Protein AF-A0A7Y5Q819-F1 (afdb_monomer_lite)

pLDDT: mean 90.44, std 13.7, range [38.28, 97.88]

Secondary structure (DSSP, 8-state):
-------PPPPPHHHHHHHHHHHHSS--HHHHHHHHHHHT--HHHHHHHHHH-TTS--SPPPSEEEEEE-SHHHHHTTHHHHHHHHHHHHHH-TTEEEEEES----

Foldseek 3Di:
DDDCPPPDDDDDLVVLLVVCCVVQVANDVVSNVVVCVVVVPDVVVNVVVQVVDPPHHHDHAALEEAEQAPDDVSVVVPSVVVQVVLVVVCVVPVSYDYHHDHDPPD

Structure (mmCIF, N/CA/C/O backbone):
data_AF-A0A7Y5Q819-F1
#
_entry.id   AF-A0A7Y5Q819-F1
#
loop_
_atom_site.group_PDB
_atom_site.id
_atom_site.type_symbol
_atom_site.label_atom_id
_atom_site.label_alt_id
_atom_site.label_comp_id
_atom_site.label_asym_id
_atom_site.label_entity_id
_atom_site.label_seq_id
_atom_site.pdbx_PDB_ins_code
_atom_site.Cartn_x
_atom_site.Cartn_y
_atom_site.Cartn_z
_atom_site.occupancy
_atom_site.B_iso_or_equiv
_atom_site.auth_seq_id
_atom_site.auth_comp_id
_atom_site.auth_asym_id
_atom_site.auth_atom_id
_atom_site.pdbx_PDB_model_num
ATOM 1 N N . MET A 1 1 ? 23.443 26.952 -31.603 1.00 38.28 1 MET A N 1
ATOM 2 C CA . MET A 1 1 ? 24.541 26.039 -31.217 1.00 38.28 1 MET A CA 1
ATOM 3 C C . MET A 1 1 ? 24.748 26.271 -29.731 1.00 38.28 1 MET A C 1
ATOM 5 O O . MET A 1 1 ? 25.148 27.367 -29.391 1.00 38.28 1 MET A O 1
ATOM 9 N N . SER A 1 2 ? 24.353 25.427 -28.794 1.00 39.81 2 SER A N 1
ATOM 10 C CA . SER A 1 2 ? 23.904 24.042 -28.835 1.00 39.81 2 SER A CA 1
ATOM 11 C C . SER A 1 2 ? 22.835 23.880 -27.754 1.00 39.81 2 SER A C 1
ATOM 13 O O . SER A 1 2 ? 22.867 24.567 -26.742 1.00 39.81 2 SER A O 1
ATOM 15 N N . ASN A 1 3 ? 21.856 23.030 -28.038 1.00 44.38 3 ASN A N 1
ATOM 16 C CA . ASN A 1 3 ? 20.703 22.744 -27.201 1.00 44.38 3 ASN A CA 1
ATOM 17 C C . ASN A 1 3 ? 21.171 22.068 -25.896 1.00 44.38 3 ASN A C 1
ATOM 19 O O . ASN A 1 3 ? 21.515 20.886 -25.922 1.00 44.38 3 ASN A O 1
ATOM 23 N N . GLU A 1 4 ? 21.205 22.803 -24.782 1.00 46.12 4 GLU A N 1
ATOM 24 C CA . GLU A 1 4 ? 21.326 22.255 -23.423 1.00 46.12 4 GLU A CA 1
ATOM 25 C C . GLU A 1 4 ? 20.025 21.526 -23.071 1.00 46.12 4 GLU A C 1
ATOM 27 O O . GLU A 1 4 ? 19.201 21.987 -22.288 1.00 46.12 4 GLU A O 1
ATOM 32 N N . THR A 1 5 ? 19.805 20.372 -23.701 1.00 53.41 5 THR A N 1
ATOM 33 C CA . THR A 1 5 ? 18.872 19.389 -23.155 1.00 53.41 5 THR A CA 1
ATOM 34 C C . THR A 1 5 ? 19.482 18.909 -21.847 1.00 53.41 5 THR A C 1
ATOM 36 O O . THR A 1 5 ? 20.394 18.086 -21.847 1.00 53.41 5 THR A O 1
ATOM 39 N N . GLU A 1 6 ? 19.025 19.524 -20.761 1.00 46.19 6 GLU A N 1
ATOM 40 C CA . GLU A 1 6 ? 19.247 19.166 -19.366 1.00 46.19 6 GLU A CA 1
ATOM 41 C C . GLU A 1 6 ? 19.385 17.641 -19.220 1.00 46.19 6 GLU A C 1
ATOM 43 O O . GLU A 1 6 ? 18.425 16.884 -19.381 1.00 46.19 6 GLU A O 1
ATOM 48 N N . TYR A 1 7 ? 20.615 17.169 -18.995 1.00 54.72 7 TYR A N 1
ATOM 49 C CA . TYR A 1 7 ? 20.890 15.763 -18.720 1.00 54.72 7 TYR A CA 1
ATOM 50 C C . TYR A 1 7 ? 20.439 15.477 -17.288 1.00 54.72 7 TYR A C 1
ATOM 52 O O . TYR A 1 7 ? 21.228 15.527 -16.345 1.00 54.72 7 TYR A O 1
ATOM 60 N N . LEU A 1 8 ? 19.144 15.219 -17.115 1.00 55.84 8 LEU A N 1
ATOM 61 C CA . LEU A 1 8 ? 18.638 14.660 -15.874 1.00 55.84 8 LEU A CA 1
ATOM 62 C C . LEU A 1 8 ? 18.985 13.160 -15.874 1.00 55.84 8 LEU A C 1
ATOM 64 O O . LEU A 1 8 ? 18.607 12.457 -16.820 1.00 55.84 8 LEU A O 1
ATOM 68 N N . PRO A 1 9 ? 19.719 12.639 -14.872 1.00 58.69 9 PRO A N 1
ATOM 69 C CA . PRO A 1 9 ? 19.930 11.201 -14.762 1.00 58.69 9 PRO A CA 1
ATOM 70 C C . PRO A 1 9 ? 18.567 10.492 -14.728 1.00 58.69 9 PRO A C 1
ATOM 72 O O . PRO A 1 9 ? 17.600 11.058 -14.208 1.00 58.69 9 PRO A O 1
ATOM 75 N N . PRO A 1 10 ? 18.455 9.272 -15.286 1.00 61.47 10 PRO A N 1
ATOM 76 C CA . PRO A 1 10 ? 17.195 8.547 -15.255 1.00 61.47 10 PRO A CA 1
ATOM 77 C C . PRO A 1 10 ? 16.726 8.438 -13.798 1.00 61.47 10 PRO A C 1
ATOM 79 O O . PRO A 1 10 ? 17.554 8.125 -12.935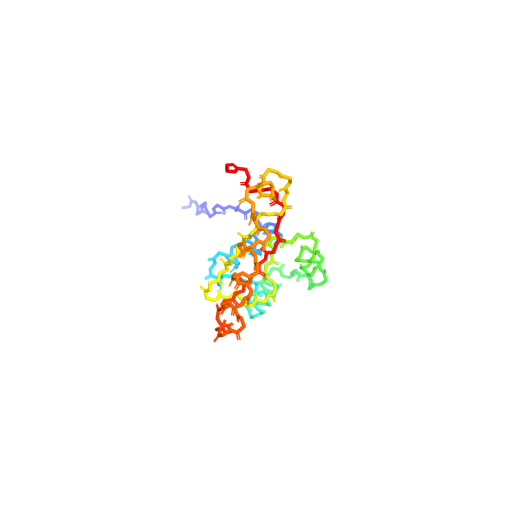 1.00 61.47 10 PRO A O 1
ATOM 82 N N . PRO A 1 11 ? 15.434 8.698 -13.514 1.00 69.25 11 PRO A N 1
ATOM 83 C CA . PRO A 1 11 ? 14.919 8.603 -12.160 1.00 69.25 11 PRO A CA 1
ATOM 84 C C . PRO A 1 11 ? 15.262 7.229 -11.600 1.00 69.25 11 PRO A C 1
ATOM 86 O O . PRO A 1 11 ? 15.185 6.212 -12.305 1.00 69.25 11 PRO A O 1
ATOM 89 N N . SER A 1 12 ? 15.643 7.195 -10.327 1.00 88.94 12 SER A N 1
ATOM 90 C CA . SER A 1 12 ? 15.782 5.934 -9.613 1.00 88.94 12 SER A CA 1
ATOM 91 C C . SER A 1 12 ? 14.491 5.119 -9.755 1.00 88.94 12 SER A C 1
ATOM 93 O O . SER A 1 12 ? 13.404 5.663 -9.961 1.00 88.94 12 SER A O 1
ATOM 95 N N . VAL A 1 13 ? 14.580 3.793 -9.616 1.00 93.31 13 VAL A N 1
ATOM 96 C CA . VAL A 1 13 ? 13.389 2.922 -9.670 1.00 93.31 13 VAL A CA 1
ATOM 97 C C . VAL A 1 13 ? 12.316 3.405 -8.686 1.00 93.31 13 VAL A C 1
ATOM 99 O O . VAL A 1 13 ? 11.135 3.370 -9.003 1.00 93.31 13 VAL A O 1
ATOM 102 N N . VAL A 1 14 ? 12.725 3.915 -7.521 1.00 94.94 14 VAL A N 1
ATOM 103 C CA . VAL A 1 14 ? 11.817 4.482 -6.517 1.00 94.94 14 VAL A CA 1
ATOM 104 C C . VAL A 1 14 ? 11.081 5.709 -7.060 1.00 94.94 14 VAL A C 1
ATOM 106 O O . VAL A 1 14 ? 9.859 5.770 -6.965 1.00 94.94 14 VAL A O 1
ATOM 109 N N . GLU A 1 15 ? 11.791 6.669 -7.651 1.00 94.81 15 GLU A N 1
ATOM 110 C CA . GLU A 1 15 ? 11.183 7.891 -8.199 1.00 94.81 15 GLU A CA 1
ATOM 111 C C . GLU A 1 15 ? 10.261 7.596 -9.380 1.00 94.81 15 GLU A C 1
ATOM 113 O O . GLU A 1 15 ? 9.185 8.181 -9.481 1.00 94.81 15 GLU A O 1
ATOM 118 N N . ALA A 1 16 ? 10.643 6.651 -10.239 1.00 94.88 16 ALA A N 1
ATOM 119 C CA . ALA A 1 16 ? 9.810 6.224 -11.352 1.00 94.88 16 A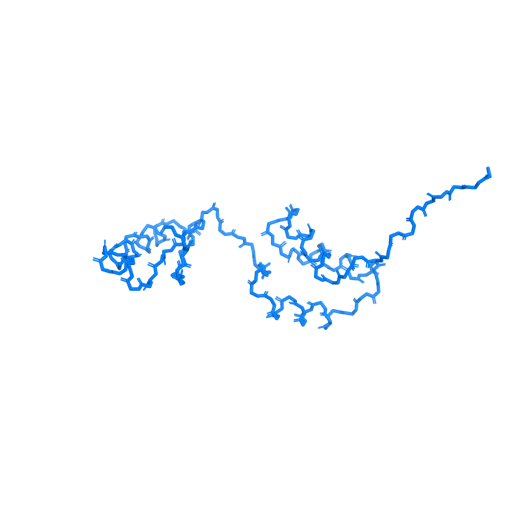LA A CA 1
ATOM 120 C C . ALA A 1 16 ? 8.514 5.550 -10.885 1.00 94.88 16 ALA A C 1
ATOM 122 O O . ALA A 1 16 ? 7.436 5.875 -11.378 1.00 94.88 16 ALA A O 1
ATOM 123 N N . LEU A 1 17 ? 8.602 4.635 -9.915 1.00 96.44 17 LEU A N 1
ATOM 124 C CA . LEU A 1 17 ? 7.422 3.994 -9.336 1.00 96.44 17 LEU A CA 1
ATOM 125 C C . LEU A 1 17 ? 6.543 4.996 -8.584 1.00 96.44 17 LEU A C 1
ATOM 127 O O . LEU A 1 17 ? 5.321 4.879 -8.630 1.00 96.44 17 LEU A O 1
ATOM 131 N N . ARG A 1 18 ? 7.142 6.004 -7.939 1.00 96.56 18 ARG A N 1
ATOM 132 C CA . ARG A 1 18 ? 6.394 7.097 -7.310 1.00 96.56 18 ARG A CA 1
ATOM 133 C C . ARG A 1 18 ? 5.600 7.886 -8.348 1.00 96.56 18 ARG A C 1
ATOM 135 O O . ARG A 1 18 ? 4.406 8.056 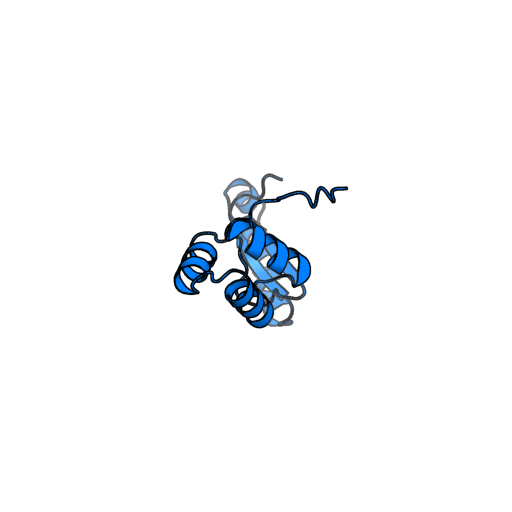-8.151 1.00 96.56 18 ARG A O 1
ATOM 142 N N . ALA A 1 19 ? 6.225 8.278 -9.459 1.00 96.44 19 ALA A N 1
ATOM 143 C CA . ALA A 1 19 ? 5.547 9.002 -10.534 1.00 96.44 19 ALA A CA 1
ATOM 144 C C . ALA A 1 19 ? 4.383 8.192 -11.137 1.00 96.44 19 ALA A C 1
ATOM 146 O O . ALA A 1 19 ? 3.286 8.717 -11.296 1.00 96.44 19 ALA A O 1
ATOM 147 N N . ILE A 1 20 ? 4.587 6.893 -11.392 1.00 96.75 20 ILE A N 1
ATOM 148 C CA . ILE A 1 20 ? 3.518 6.000 -11.873 1.00 96.75 20 ILE A CA 1
ATOM 149 C C . ILE A 1 20 ? 2.369 5.933 -10.858 1.00 96.75 20 ILE A C 1
ATOM 151 O O . ILE A 1 20 ? 1.203 6.033 -11.225 1.00 96.75 20 ILE A O 1
ATOM 155 N N . GLN A 1 21 ? 2.672 5.781 -9.569 1.00 97.25 21 GLN A N 1
ATOM 156 C CA . GLN A 1 21 ? 1.634 5.729 -8.544 1.00 97.25 21 GLN A CA 1
ATOM 157 C C . GLN A 1 21 ? 0.892 7.061 -8.376 1.00 97.25 21 GLN A C 1
ATOM 159 O O . GLN A 1 21 ? -0.303 7.045 -8.102 1.00 97.25 21 GLN A O 1
ATOM 164 N N . GLU A 1 22 ? 1.570 8.198 -8.518 1.00 96.44 22 GLU A N 1
ATOM 165 C CA . GLU A 1 22 ? 0.945 9.526 -8.481 1.00 96.44 22 GLU A CA 1
ATOM 166 C C . GLU A 1 22 ? -0.026 9.723 -9.655 1.00 96.44 22 GLU A C 1
ATOM 168 O O . GLU A 1 22 ? -1.107 10.272 -9.462 1.00 96.44 22 GLU A O 1
ATOM 173 N N . GLU A 1 23 ? 0.324 9.226 -10.844 1.00 96.56 23 GLU A N 1
ATOM 174 C CA . GLU A 1 23 ? -0.511 9.320 -12.046 1.00 96.56 23 GLU A CA 1
ATOM 175 C C . GLU A 1 23 ? -1.709 8.356 -12.015 1.00 96.56 23 GLU A C 1
ATOM 177 O O . GLU A 1 23 ? -2.835 8.745 -12.322 1.00 96.56 23 GLU A O 1
ATOM 182 N N . HIS A 1 24 ? -1.487 7.101 -11.617 1.00 95.50 24 HIS A N 1
ATOM 183 C CA . HIS A 1 24 ? -2.491 6.036 -11.727 1.00 95.50 24 HIS A CA 1
ATOM 184 C C . HIS A 1 24 ? -3.188 5.693 -10.401 1.00 95.50 24 HIS A C 1
ATOM 186 O O . HIS A 1 24 ? -4.152 4.928 -10.383 1.00 95.50 24 HIS A O 1
ATOM 192 N N . GLY A 1 25 ? -2.699 6.201 -9.268 1.00 94.06 25 GLY A N 1
ATOM 193 C CA . GLY A 1 25 ? -3.149 5.842 -7.916 1.00 94.06 25 GLY A CA 1
ATOM 194 C C . GLY A 1 25 ? -2.583 4.516 -7.383 1.00 94.06 25 GLY A C 1
ATOM 195 O O . GLY A 1 25 ? -2.778 4.187 -6.212 1.00 94.06 25 GLY A O 1
ATOM 196 N N . TRP A 1 26 ? -1.879 3.751 -8.220 1.00 96.88 26 TRP A N 1
ATOM 197 C CA . TRP A 1 26 ? -1.207 2.491 -7.896 1.00 96.88 26 TRP A CA 1
ATOM 198 C C . TRP A 1 26 ? -0.168 2.157 -8.973 1.00 96.88 26 TRP A C 1
ATOM 200 O O . TRP A 1 26 ? -0.065 2.835 -9.993 1.00 96.88 26 TRP A O 1
ATOM 210 N N . LEU A 1 27 ? 0.609 1.099 -8.762 1.00 97.31 27 LEU A N 1
ATOM 211 C CA . LEU A 1 27 ? 1.564 0.588 -9.738 1.00 97.31 27 LEU A CA 1
ATOM 212 C C . LEU A 1 27 ? 0.852 -0.190 -10.848 1.00 97.31 27 LEU A C 1
ATOM 214 O O . LEU A 1 27 ? 0.874 -1.422 -10.863 1.00 97.31 27 LEU A O 1
ATOM 218 N N . GLU A 1 28 ? 0.236 0.536 -11.783 1.00 97.38 28 GLU A N 1
ATOM 219 C CA . GLU A 1 28 ? -0.433 -0.068 -12.934 1.00 97.38 28 GLU A CA 1
ATOM 220 C C . GLU A 1 28 ? 0.560 -0.932 -13.750 1.00 97.38 28 GLU A C 1
ATOM 222 O O . GLU A 1 28 ? 1.579 -0.420 -14.231 1.00 97.38 28 GLU A O 1
ATOM 227 N N . PRO A 1 29 ? 0.287 -2.237 -13.963 1.00 96.62 29 PRO A N 1
ATOM 228 C CA . PRO A 1 29 ? 1.216 -3.155 -14.617 1.00 96.62 29 PRO A CA 1
ATOM 229 C C . PRO A 1 29 ? 1.647 -2.705 -16.013 1.00 96.62 29 PRO A C 1
ATOM 231 O O . PRO A 1 29 ? 2.803 -2.900 -16.389 1.00 96.62 29 PRO A O 1
ATOM 234 N N . ALA A 1 30 ? 0.736 -2.088 -16.771 1.00 96.94 30 ALA A N 1
ATOM 235 C CA . ALA A 1 30 ? 1.020 -1.580 -18.108 1.00 96.94 30 ALA A CA 1
ATOM 236 C C . ALA A 1 30 ? 2.024 -0.417 -18.069 1.00 96.94 30 ALA A C 1
ATOM 238 O O . ALA A 1 30 ? 3.020 -0.449 -18.796 1.00 96.94 30 ALA A O 1
ATOM 239 N N . ALA A 1 31 ? 1.815 0.560 -17.180 1.00 97.00 31 ALA A N 1
ATOM 240 C CA . ALA A 1 31 ? 2.716 1.694 -16.988 1.00 97.00 31 ALA A CA 1
ATOM 241 C C . ALA A 1 31 ? 4.102 1.245 -16.496 1.00 97.00 31 ALA A C 1
ATOM 243 O O . ALA A 1 31 ? 5.130 1.651 -17.047 1.00 97.00 31 ALA A O 1
ATOM 244 N N . VAL A 1 32 ? 4.142 0.325 -15.524 1.00 97.06 32 VAL A N 1
ATOM 245 C CA . VAL A 1 32 ? 5.392 -0.256 -15.009 1.00 97.06 32 VAL A CA 1
ATOM 246 C C . VAL A 1 32 ? 6.154 -0.997 -16.109 1.00 97.06 32 VAL A C 1
ATOM 248 O O . VAL A 1 32 ? 7.351 -0.766 -16.284 1.00 97.06 32 VAL A O 1
ATOM 251 N N . ALA A 1 33 ? 5.482 -1.853 -16.885 1.00 96.94 33 ALA A N 1
ATOM 252 C CA . ALA A 1 33 ? 6.110 -2.604 -17.972 1.00 96.94 33 ALA A CA 1
ATOM 253 C C . ALA A 1 33 ? 6.619 -1.685 -19.097 1.00 96.94 33 ALA A C 1
ATOM 255 O O . ALA A 1 33 ? 7.718 -1.890 -19.622 1.00 96.94 33 ALA A O 1
ATOM 256 N N . ALA A 1 34 ? 5.853 -0.647 -19.447 1.00 96.25 34 ALA A N 1
ATOM 257 C CA . ALA A 1 34 ? 6.253 0.345 -20.438 1.00 96.25 34 ALA A CA 1
ATOM 258 C C . ALA A 1 34 ? 7.500 1.121 -19.989 1.00 96.25 34 ALA A C 1
ATOM 260 O O . ALA A 1 34 ? 8.441 1.292 -20.770 1.00 96.25 34 ALA A O 1
ATOM 261 N N . TRP A 1 35 ? 7.545 1.546 -18.723 1.00 95.44 35 TRP A N 1
ATOM 262 C CA . TRP A 1 35 ? 8.715 2.207 -18.150 1.00 95.44 35 TRP A CA 1
ATOM 263 C C . TRP A 1 35 ? 9.934 1.277 -18.099 1.00 95.44 35 TRP A C 1
ATOM 265 O O . TRP A 1 35 ? 11.011 1.666 -18.551 1.00 95.44 35 TRP A O 1
ATOM 275 N N . ALA A 1 36 ? 9.759 0.035 -17.635 1.00 96.19 36 ALA A N 1
ATOM 276 C CA . ALA A 1 36 ? 10.822 -0.968 -17.551 1.00 96.19 36 ALA A CA 1
ATOM 277 C C . ALA A 1 36 ? 11.488 -1.210 -18.913 1.00 96.19 36 ALA A C 1
ATOM 279 O O . ALA A 1 36 ? 12.715 -1.213 -19.026 1.00 96.19 36 ALA A O 1
ATOM 280 N N . LYS A 1 37 ? 10.671 -1.347 -19.967 1.00 95.75 37 LYS A N 1
ATOM 281 C CA . LYS A 1 37 ? 11.141 -1.520 -21.345 1.00 95.75 37 LYS A CA 1
ATOM 282 C C . LYS A 1 37 ? 11.917 -0.300 -21.842 1.00 95.75 37 LYS A C 1
ATOM 284 O O . LYS A 1 37 ? 12.958 -0.464 -22.471 1.00 95.75 37 LYS A O 1
ATOM 289 N N . ARG A 1 38 ? 11.432 0.913 -21.560 1.00 94.38 38 ARG A N 1
ATOM 290 C CA . ARG A 1 38 ? 12.074 2.170 -21.983 1.00 94.38 38 ARG A CA 1
ATOM 291 C C . ARG A 1 38 ? 13.422 2.420 -21.312 1.00 94.38 38 ARG A C 1
ATOM 293 O O . ARG A 1 38 ? 14.298 3.003 -21.938 1.00 94.38 38 ARG A O 1
ATOM 300 N N . THR A 1 39 ? 13.581 2.006 -20.058 1.00 92.75 39 THR A N 1
ATOM 301 C CA . THR A 1 39 ? 14.809 2.234 -19.276 1.00 92.75 39 THR A CA 1
ATOM 302 C C . THR A 1 39 ? 15.751 1.033 -19.259 1.00 92.75 39 THR A C 1
ATOM 304 O O . THR A 1 39 ? 16.788 1.089 -18.605 1.00 92.75 39 THR A O 1
ATOM 307 N N . ALA A 1 40 ? 15.392 -0.059 -19.948 1.00 94.00 40 ALA A N 1
ATOM 308 C CA . ALA A 1 40 ? 16.072 -1.352 -19.860 1.00 94.00 40 ALA A CA 1
ATOM 309 C C . ALA A 1 40 ? 16.254 -1.837 -18.404 1.00 94.00 40 ALA A C 1
ATOM 311 O O . ALA A 1 40 ? 17.208 -2.547 -18.079 1.00 94.00 40 ALA A O 1
ATOM 312 N N . THR A 1 41 ? 15.330 -1.460 -17.513 1.00 93.94 41 THR A N 1
ATOM 313 C CA . THR A 1 41 ? 15.370 -1.877 -16.110 1.00 93.94 41 THR A CA 1
ATOM 314 C C . THR A 1 41 ? 14.769 -3.275 -15.982 1.00 93.94 41 THR A C 1
ATOM 316 O O . THR A 1 41 ? 13.623 -3.489 -16.380 1.00 93.94 41 THR A O 1
ATOM 319 N N . PRO A 1 42 ? 15.488 -4.246 -15.396 1.00 94.81 42 PRO A N 1
ATOM 320 C CA . PRO A 1 42 ? 14.973 -5.598 -15.271 1.00 94.81 42 PRO A CA 1
ATOM 321 C C . PRO A 1 42 ? 13.844 -5.681 -14.236 1.00 94.81 42 PRO A C 1
ATOM 323 O O . PRO A 1 42 ? 13.938 -5.120 -13.141 1.00 94.81 42 PRO A O 1
ATOM 326 N N . MET A 1 43 ? 12.802 -6.460 -14.548 1.00 94.50 43 MET A N 1
ATOM 327 C CA . MET A 1 43 ? 11.611 -6.593 -13.698 1.00 94.50 43 MET A CA 1
ATOM 328 C C . MET A 1 43 ? 11.928 -7.046 -12.271 1.00 94.50 43 MET A C 1
ATOM 330 O O . MET A 1 43 ? 11.302 -6.559 -11.339 1.00 94.50 43 MET A O 1
ATOM 334 N N . HIS A 1 44 ? 12.925 -7.915 -12.059 1.00 95.12 44 HIS A N 1
ATOM 335 C CA . HIS A 1 44 ? 13.293 -8.359 -10.706 1.00 95.12 44 HIS A CA 1
ATOM 336 C C . HIS A 1 44 ? 13.732 -7.194 -9.803 1.00 95.12 44 HIS A C 1
ATOM 338 O O . HIS A 1 44 ? 13.436 -7.195 -8.611 1.00 95.12 44 HIS A O 1
ATOM 344 N N . ARG A 1 45 ? 14.398 -6.173 -10.363 1.00 93.94 45 ARG A N 1
ATOM 345 C CA . ARG A 1 45 ? 14.817 -4.981 -9.617 1.00 93.94 45 ARG A CA 1
ATOM 346 C C . ARG A 1 45 ? 13.606 -4.127 -9.251 1.00 93.94 45 ARG A C 1
ATOM 348 O O . ARG A 1 45 ? 13.515 -3.656 -8.123 1.00 9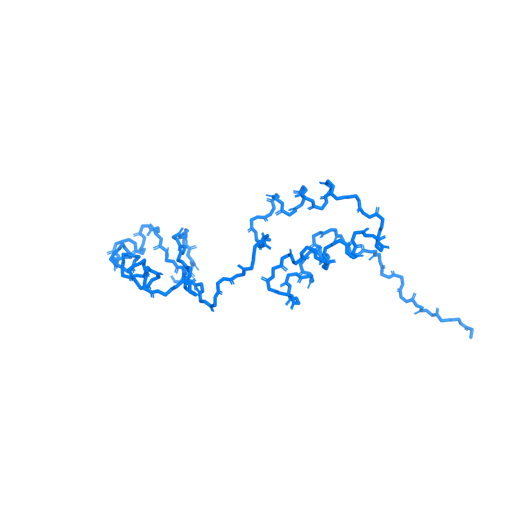3.94 45 ARG A O 1
ATOM 355 N N . ILE A 1 46 ? 12.673 -3.971 -10.188 1.00 95.62 46 ILE A N 1
ATOM 356 C CA . ILE A 1 46 ? 11.418 -3.241 -9.974 1.00 95.62 46 ILE A CA 1
ATOM 357 C C . ILE A 1 46 ? 10.583 -3.927 -8.897 1.00 95.62 46 ILE A C 1
ATOM 359 O O . ILE A 1 46 ? 10.167 -3.275 -7.945 1.00 95.62 46 ILE A O 1
ATOM 363 N N . HIS A 1 47 ? 10.400 -5.244 -9.007 1.00 95.12 47 HIS A N 1
ATOM 364 C CA . HIS A 1 47 ? 9.700 -6.037 -8.005 1.00 95.12 47 HIS A CA 1
ATOM 365 C C . HIS A 1 47 ? 10.358 -5.915 -6.635 1.00 95.12 47 HIS A C 1
ATOM 367 O O . HIS A 1 47 ? 9.647 -5.646 -5.675 1.00 95.12 47 HIS A O 1
ATOM 373 N N . GLY A 1 48 ? 11.689 -6.023 -6.552 1.00 95.06 48 GLY A N 1
ATOM 374 C CA . GLY A 1 48 ? 12.421 -5.858 -5.296 1.00 95.06 48 GLY A CA 1
ATOM 375 C C . GLY A 1 48 ? 12.104 -4.529 -4.608 1.00 95.06 48 GLY A C 1
ATOM 376 O O . GLY A 1 48 ? 11.760 -4.521 -3.431 1.00 95.06 48 GLY A O 1
ATOM 377 N N . VAL A 1 49 ? 12.126 -3.421 -5.355 1.00 95.31 49 VAL A N 1
ATOM 378 C CA . VAL A 1 49 ? 11.758 -2.095 -4.832 1.00 95.31 49 VAL A CA 1
ATOM 379 C C . VAL A 1 49 ? 10.276 -2.032 -4.447 1.00 95.31 49 VAL A C 1
ATOM 381 O O . VAL A 1 49 ? 9.952 -1.630 -3.331 1.00 95.31 49 VAL A O 1
ATOM 384 N N . ALA A 1 50 ? 9.377 -2.465 -5.332 1.00 95.19 50 ALA A N 1
ATOM 385 C CA . ALA A 1 50 ? 7.932 -2.413 -5.116 1.00 95.19 50 ALA A CA 1
ATOM 386 C C . ALA A 1 50 ? 7.465 -3.257 -3.917 1.00 95.19 50 ALA A C 1
ATOM 388 O O . ALA A 1 50 ? 6.460 -2.930 -3.297 1.00 95.19 50 ALA A O 1
ATOM 389 N N . THR A 1 51 ? 8.167 -4.347 -3.586 1.00 93.38 51 THR A N 1
ATOM 390 C CA . THR A 1 51 ? 7.866 -5.171 -2.404 1.00 93.38 51 THR A CA 1
ATOM 391 C C . THR A 1 51 ? 8.579 -4.706 -1.142 1.00 93.38 51 THR A C 1
ATOM 393 O O . THR A 1 51 ? 8.095 -4.979 -0.050 1.00 93.38 51 THR A O 1
ATOM 396 N N . PHE A 1 52 ? 9.725 -4.032 -1.274 1.00 93.88 52 PHE A N 1
ATOM 397 C CA . PHE A 1 52 ? 10.490 -3.540 -0.130 1.00 93.88 52 PHE A CA 1
ATOM 398 C C . PHE A 1 52 ? 9.818 -2.334 0.538 1.00 93.88 52 PHE A C 1
ATOM 400 O O . PHE A 1 52 ? 9.829 -2.241 1.761 1.00 93.88 52 PHE A O 1
ATOM 407 N N . PHE A 1 53 ? 9.218 -1.428 -0.244 1.00 91.19 53 PHE A N 1
ATOM 408 C CA . PHE A 1 53 ? 8.532 -0.243 0.278 1.00 91.19 53 PHE A CA 1
ATOM 409 C C . PHE A 1 53 ? 7.016 -0.476 0.392 1.00 91.19 53 PHE A C 1
ATOM 411 O O . PHE A 1 53 ? 6.338 -0.532 -0.636 1.00 91.19 53 PHE A O 1
ATOM 418 N N . PRO A 1 54 ? 6.442 -0.517 1.611 1.00 86.06 54 PRO A N 1
ATOM 419 C CA . PRO A 1 54 ? 5.004 -0.734 1.809 1.00 86.06 54 PRO A CA 1
ATOM 420 C C . PRO A 1 54 ? 4.111 0.350 1.192 1.00 86.06 54 PRO A C 1
ATOM 422 O O . PRO A 1 54 ? 2.931 0.124 0.955 1.00 86.06 54 PRO A O 1
ATOM 425 N N . HIS A 1 55 ? 4.669 1.535 0.938 1.00 89.62 55 HIS A N 1
ATOM 426 C CA . HIS A 1 55 ? 3.951 2.682 0.381 1.00 89.62 55 HIS A CA 1
ATOM 427 C C . HIS A 1 55 ? 3.544 2.484 -1.087 1.00 89.62 55 HIS A C 1
ATOM 429 O O . HIS A 1 55 ? 2.674 3.203 -1.581 1.00 89.62 55 HIS A O 1
ATOM 435 N N . PHE A 1 56 ? 4.170 1.536 -1.793 1.00 95.62 56 PHE A N 1
ATOM 436 C CA . PHE A 1 56 ? 3.794 1.205 -3.161 1.00 95.62 56 PHE A CA 1
ATOM 437 C C . PHE A 1 56 ? 2.593 0.256 -3.188 1.00 95.62 56 PHE A C 1
ATOM 439 O O . PHE A 1 56 ? 2.664 -0.912 -2.800 1.00 95.62 56 PHE A O 1
ATOM 446 N N . ARG A 1 57 ? 1.478 0.765 -3.707 1.00 94.25 57 ARG A N 1
ATOM 447 C CA . ARG A 1 57 ? 0.238 0.036 -3.951 1.00 94.25 57 ARG A CA 1
ATOM 448 C C . ARG A 1 57 ? 0.401 -0.784 -5.219 1.00 94.25 57 ARG A C 1
ATOM 450 O O . ARG A 1 57 ? 0.536 -0.248 -6.312 1.00 94.25 57 ARG A O 1
ATOM 457 N N . ARG A 1 58 ? 0.395 -2.105 -5.073 1.00 94.50 58 ARG A N 1
ATOM 458 C CA . ARG A 1 58 ? 0.523 -3.061 -6.190 1.00 94.50 58 ARG A CA 1
ATOM 459 C C . ARG A 1 58 ? -0.830 -3.536 -6.725 1.00 94.50 58 ARG A C 1
ATOM 461 O O . ARG A 1 58 ? -0.878 -4.336 -7.650 1.00 94.50 58 ARG A O 1
ATOM 468 N N . GLU A 1 59 ? -1.907 -3.032 -6.139 1.00 92.31 59 GLU A N 1
ATOM 469 C CA . GLU A 1 59 ? -3.293 -3.296 -6.505 1.00 92.31 59 GLU A CA 1
ATOM 470 C C . GLU A 1 59 ? -4.041 -1.960 -6.598 1.00 92.31 59 GLU A C 1
ATOM 472 O O . GLU A 1 59 ? -3.645 -1.008 -5.911 1.00 92.31 59 GLU A O 1
ATOM 477 N N . PRO A 1 60 ? -5.118 -1.880 -7.400 1.00 92.06 60 PRO A N 1
ATOM 478 C CA . PRO A 1 60 ? -5.959 -0.694 -7.461 1.00 92.06 60 PRO A CA 1
ATOM 479 C C . PRO A 1 60 ? -6.471 -0.299 -6.067 1.00 92.06 60 PRO A C 1
ATOM 481 O O . PRO A 1 60 ? -6.904 -1.177 -5.310 1.00 92.06 60 PRO A O 1
ATOM 484 N N . PRO A 1 61 ? -6.443 0.997 -5.710 1.00 89.56 61 PRO A N 1
ATOM 485 C CA . PRO A 1 61 ? -6.972 1.454 -4.433 1.00 89.56 61 PRO A CA 1
ATOM 486 C C . PRO A 1 61 ? -8.495 1.296 -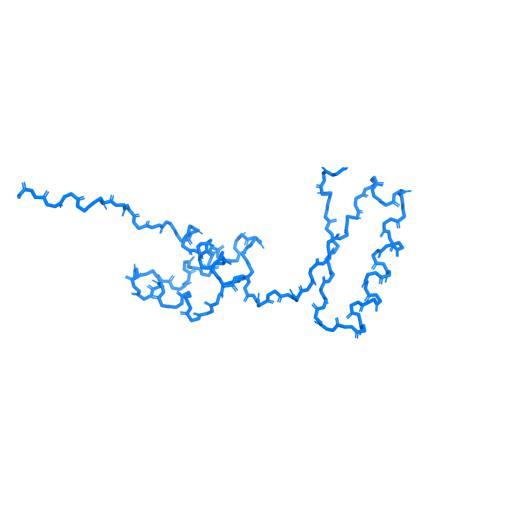4.390 1.00 89.56 61 PRO A C 1
ATOM 488 O O . PRO A 1 61 ? -9.170 1.341 -5.423 1.00 89.56 61 PRO A O 1
ATOM 491 N N . ALA A 1 62 ? -9.049 1.153 -3.186 1.00 91.00 62 ALA A N 1
ATOM 492 C CA . ALA A 1 62 ? -10.491 1.269 -3.014 1.00 91.00 62 ALA A CA 1
ATOM 493 C C . ALA A 1 62 ? -10.944 2.717 -3.270 1.00 91.00 62 ALA A C 1
ATOM 495 O O . ALA A 1 62 ? -10.160 3.662 -3.154 1.00 91.00 62 ALA A O 1
ATOM 496 N N . ARG A 1 63 ? -12.229 2.914 -3.590 1.00 91.62 63 ARG A N 1
ATOM 497 C CA . ARG A 1 63 ? -12.799 4.262 -3.769 1.00 91.62 63 ARG A CA 1
ATOM 498 C C . ARG A 1 63 ? -12.702 5.079 -2.480 1.00 91.62 63 ARG A C 1
ATOM 500 O O . ARG A 1 63 ? -12.537 6.295 -2.534 1.00 91.62 63 ARG A O 1
ATOM 507 N N . CYS A 1 64 ? -12.832 4.414 -1.337 1.00 93.75 64 CYS A N 1
ATOM 508 C CA . CYS A 1 64 ? -12.658 5.001 -0.021 1.00 93.75 64 CYS A CA 1
ATOM 509 C C . CYS A 1 64 ? -11.731 4.115 0.812 1.00 93.75 64 CYS A C 1
ATOM 511 O O . CYS A 1 64 ? -12.027 2.946 1.051 1.00 93.75 64 CYS A O 1
ATOM 513 N N . 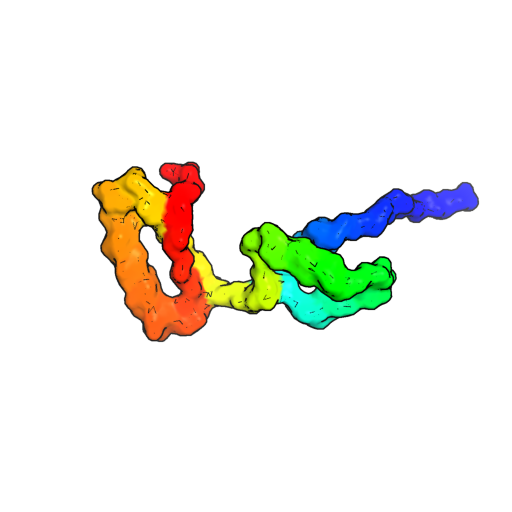GLU A 1 65 ? -10.619 4.687 1.256 1.00 92.81 65 GLU A N 1
ATOM 514 C CA . GLU A 1 65 ? -9.698 4.065 2.204 1.00 92.81 65 GLU A CA 1
ATOM 515 C C . GLU A 1 65 ? -9.953 4.670 3.586 1.00 92.81 65 GLU A C 1
ATOM 517 O O . GLU A 1 65 ? -9.954 5.893 3.743 1.00 92.81 65 GLU A O 1
ATOM 522 N N . VAL A 1 66 ? -10.182 3.825 4.587 1.00 95.25 66 VAL A N 1
ATOM 523 C CA . VAL A 1 66 ? -10.423 4.240 5.972 1.00 95.25 66 VAL A CA 1
ATOM 524 C C . VAL A 1 66 ? -9.324 3.672 6.852 1.00 95.25 66 VAL A C 1
ATOM 526 O O . VAL A 1 66 ? -9.243 2.463 7.051 1.00 95.25 66 VAL A O 1
ATOM 529 N N . GLU A 1 67 ? -8.506 4.547 7.422 1.00 95.75 67 GLU A N 1
ATOM 530 C CA . GLU A 1 67 ? -7.462 4.176 8.372 1.00 95.75 67 GLU A CA 1
ATOM 531 C C . GLU A 1 67 ? -7.936 4.425 9.807 1.00 95.75 67 GLU A C 1
ATOM 533 O O . GLU A 1 67 ? -8.313 5.541 10.168 1.00 95.75 67 GLU A O 1
ATOM 538 N N . VAL A 1 68 ? -7.918 3.383 10.640 1.00 97.00 68 VAL A N 1
ATOM 539 C CA . VAL A 1 68 ? -8.293 3.468 12.055 1.00 97.00 68 VAL A CA 1
ATOM 540 C C . VAL A 1 68 ? -7.069 3.194 12.921 1.00 97.00 68 VAL A C 1
ATOM 542 O O . VAL A 1 68 ? -6.516 2.095 12.911 1.00 97.00 68 VAL A O 1
ATOM 545 N N . CYS A 1 69 ? -6.656 4.210 13.680 1.00 97.38 69 CYS A N 1
ATOM 546 C CA . CYS A 1 69 ? -5.585 4.111 14.668 1.00 97.38 69 CYS A CA 1
ATOM 547 C C . CYS A 1 69 ? -5.951 3.104 15.767 1.00 97.38 69 CYS A C 1
ATOM 549 O O . CYS A 1 69 ? -6.998 3.230 16.401 1.00 97.38 69 CYS A O 1
ATOM 551 N N . ARG A 1 70 ? -5.060 2.146 16.029 1.00 96.75 70 ARG A N 1
ATOM 552 C CA . ARG A 1 70 ? -5.235 1.093 17.051 1.00 96.75 70 ARG A CA 1
ATOM 553 C C . ARG A 1 70 ? -4.286 1.203 18.248 1.00 96.75 70 ARG A C 1
ATOM 555 O O . ARG A 1 70 ? -4.275 0.322 19.102 1.00 96.75 70 ARG A O 1
ATOM 562 N N . ASP A 1 71 ? -3.481 2.261 18.302 1.00 97.25 71 ASP A N 1
ATOM 563 C CA . ASP A 1 71 ? -2.507 2.467 19.376 1.00 97.25 71 ASP A CA 1
ATOM 564 C C . ASP A 1 71 ? -3.179 2.982 20.659 1.00 97.25 71 ASP A C 1
ATOM 566 O O . ASP A 1 71 ? -4.314 3.465 20.641 1.00 97.25 71 ASP A O 1
ATOM 570 N N . ALA A 1 72 ? -2.462 2.892 21.786 1.00 97.06 72 ALA A N 1
ATOM 571 C CA . ALA A 1 72 ? -3.013 3.049 23.135 1.00 97.06 72 ALA A CA 1
ATOM 572 C C . ALA A 1 72 ? -3.871 4.310 23.327 1.00 97.06 72 ALA A C 1
ATOM 574 O O . ALA A 1 72 ? -4.959 4.227 23.892 1.00 97.06 72 ALA A O 1
ATOM 575 N N . ALA A 1 73 ? -3.417 5.465 22.829 1.00 96.62 73 ALA A N 1
ATOM 576 C CA . ALA A 1 73 ? -4.158 6.720 22.942 1.00 96.62 73 ALA A CA 1
ATOM 577 C C . ALA A 1 73 ? -5.542 6.639 22.275 1.00 96.62 73 ALA A C 1
ATOM 579 O O . ALA A 1 73 ? -6.546 6.979 22.893 1.00 96.62 73 ALA A O 1
ATOM 580 N N . CYS A 1 74 ? -5.602 6.126 21.044 1.00 97.88 74 CYS A N 1
ATOM 581 C CA . CYS A 1 74 ? -6.841 5.953 20.288 1.00 97.88 74 CYS A CA 1
ATOM 582 C C . CYS A 1 74 ? -7.720 4.855 20.904 1.00 97.88 74 CYS A C 1
ATOM 584 O O . CYS A 1 74 ? -8.936 5.011 21.020 1.00 97.88 74 CYS A O 1
ATOM 586 N N . TRP A 1 75 ? -7.107 3.749 21.338 1.00 97.12 75 TRP A N 1
ATOM 587 C CA . TRP A 1 75 ? -7.816 2.634 21.961 1.00 97.12 75 TRP A CA 1
ATOM 588 C C . TRP A 1 75 ? -8.538 3.060 23.246 1.00 97.12 75 TRP A C 1
ATOM 590 O O . TRP A 1 75 ? -9.724 2.771 23.395 1.00 97.12 75 TRP A O 1
ATOM 600 N N . MET A 1 76 ? -7.882 3.847 24.108 1.00 97.00 76 MET A N 1
ATOM 601 C CA . MET A 1 76 ? -8.500 4.410 25.319 1.00 97.00 76 MET A CA 1
ATOM 602 C C . MET A 1 76 ? -9.701 5.323 25.024 1.00 97.00 76 MET A C 1
ATOM 604 O O . MET A 1 76 ? -10.553 5.505 25.887 1.00 97.00 76 MET A O 1
ATOM 608 N N . GLN A 1 77 ? -9.787 5.881 23.813 1.00 97.12 77 GLN A N 1
ATOM 609 C CA . GLN A 1 77 ? -10.915 6.696 23.345 1.00 97.12 77 GLN A CA 1
ATOM 610 C C . GLN A 1 77 ? -11.967 5.883 22.568 1.00 97.12 77 GLN A C 1
ATOM 612 O O . GLN A 1 77 ? -12.872 6.452 21.961 1.00 97.12 77 GLN A O 1
ATOM 617 N N . GLY A 1 78 ? -11.870 4.551 22.569 1.00 96.44 78 GLY A N 1
ATOM 618 C CA . GLY A 1 78 ? -12.857 3.675 21.938 1.00 96.44 78 GLY A CA 1
ATOM 619 C C . GLY A 1 78 ? -12.640 3.430 20.442 1.00 96.44 78 GLY A C 1
ATOM 620 O O . GLY A 1 78 ? -13.596 3.105 19.733 1.00 96.44 78 GLY A O 1
ATOM 621 N N . ALA A 1 79 ? -11.403 3.539 19.941 1.00 97.12 79 ALA A N 1
ATOM 622 C CA . ALA A 1 79 ? -11.089 3.263 18.533 1.00 97.12 79 ALA A CA 1
ATOM 623 C C . ALA A 1 79 ? -11.478 1.846 18.068 1.00 97.12 79 ALA A C 1
ATOM 625 O O . ALA A 1 79 ? -11.765 1.643 16.891 1.00 97.12 79 ALA A O 1
ATOM 626 N N . GLU A 1 80 ? -11.572 0.877 18.977 1.00 96.69 80 GLU A N 1
ATOM 627 C CA . GLU A 1 80 ? -12.034 -0.477 18.659 1.00 96.69 80 GLU A CA 1
ATOM 628 C C . GLU A 1 80 ? -13.495 -0.497 18.168 1.00 96.69 80 GLU A C 1
ATOM 630 O O . GLU A 1 80 ? -13.816 -1.138 17.164 1.00 96.69 80 GLU A O 1
ATOM 635 N N . GLY A 1 81 ? -14.375 0.277 18.813 1.00 97.56 81 GLY A N 1
ATOM 636 C CA . GLY A 1 81 ? -15.765 0.436 18.380 1.00 97.56 81 GLY A CA 1
ATOM 637 C C . GLY A 1 81 ? -15.875 1.175 17.043 1.00 97.56 81 GLY A C 1
ATOM 638 O O . GLY A 1 81 ? -16.717 0.836 16.206 1.00 97.56 81 GLY A O 1
ATOM 639 N N . LEU A 1 82 ? -14.990 2.147 16.804 1.00 96.69 82 LEU A N 1
ATOM 640 C CA . LEU A 1 82 ? -14.878 2.821 15.510 1.00 96.69 82 LEU A CA 1
ATOM 641 C C . LEU A 1 82 ? -14.448 1.844 14.406 1.00 96.69 82 LEU A C 1
ATOM 643 O O . LEU A 1 82 ? -15.095 1.796 13.360 1.00 96.69 82 LEU A O 1
ATOM 647 N N . ALA A 1 83 ? -13.421 1.026 14.655 1.00 96.88 83 ALA A N 1
ATOM 648 C CA . ALA A 1 83 ? -12.947 0.012 13.717 1.00 96.88 83 ALA A CA 1
ATOM 649 C C . ALA A 1 83 ? -14.047 -1.006 13.385 1.00 96.88 83 ALA A C 1
ATOM 651 O O . ALA A 1 83 ? -14.271 -1.319 12.217 1.00 96.88 83 ALA A O 1
ATOM 652 N N . ALA A 1 84 ? -14.796 -1.474 14.389 1.00 97.25 84 ALA A N 1
ATOM 653 C CA . ALA A 1 84 ? -15.909 -2.399 14.180 1.00 97.25 84 ALA A CA 1
ATOM 654 C C . ALA A 1 84 ? -16.998 -1.810 13.270 1.00 97.25 84 ALA A C 1
ATOM 656 O O . ALA A 1 84 ? -17.441 -2.470 12.328 1.00 97.25 84 ALA A O 1
ATOM 657 N N . ARG A 1 85 ? -17.390 -0.551 13.499 1.00 96.94 85 ARG A N 1
ATOM 658 C CA . ARG A 1 85 ? -18.366 0.151 12.652 1.00 96.94 85 ARG A CA 1
ATOM 659 C C . ARG A 1 85 ? -17.849 0.374 11.233 1.00 96.94 85 ARG A C 1
ATOM 661 O O . ARG A 1 85 ? -18.607 0.185 10.286 1.00 96.94 85 ARG A O 1
ATOM 668 N N . ALA A 1 86 ? -16.577 0.741 11.083 1.00 96.25 86 ALA A N 1
ATOM 669 C CA . ALA A 1 86 ? -15.950 0.909 9.776 1.00 96.25 86 ALA A CA 1
ATOM 670 C C . ALA A 1 86 ? -15.948 -0.410 8.988 1.00 96.25 86 ALA A C 1
ATOM 672 O O . ALA A 1 86 ? -16.372 -0.436 7.835 1.00 96.25 86 ALA A O 1
ATOM 673 N N . ARG A 1 87 ? -15.564 -1.527 9.624 1.00 96.31 87 ARG A N 1
ATOM 674 C CA . ARG A 1 87 ? -15.609 -2.863 9.004 1.00 96.31 87 ARG A CA 1
ATOM 675 C C . ARG A 1 87 ? -17.028 -3.271 8.608 1.00 96.31 87 ARG A C 1
ATOM 677 O O . ARG A 1 87 ? -17.215 -3.812 7.524 1.00 96.31 87 ARG A O 1
ATOM 684 N N . ALA A 1 88 ? -18.026 -2.988 9.447 1.00 96.12 88 ALA A N 1
ATOM 685 C CA . ALA A 1 88 ? -19.424 -3.273 9.123 1.00 96.12 88 ALA A CA 1
ATOM 686 C C . ALA A 1 88 ? -19.909 -2.473 7.901 1.00 96.12 88 ALA A C 1
ATOM 688 O O . ALA A 1 88 ? -20.600 -3.021 7.047 1.00 96.12 88 ALA A O 1
ATOM 689 N N . ALA A 1 89 ? -19.504 -1.204 7.783 1.00 93.94 89 ALA A N 1
ATOM 690 C CA . ALA A 1 89 ? -19.799 -0.389 6.607 1.00 93.94 89 ALA A CA 1
ATOM 691 C C . ALA A 1 89 ? -19.108 -0.933 5.343 1.00 93.94 89 ALA A C 1
ATOM 693 O O . ALA A 1 89 ? -19.748 -1.049 4.303 1.00 93.94 89 ALA A O 1
ATOM 694 N N . ALA A 1 90 ? -17.839 -1.340 5.443 1.00 94.94 90 ALA A N 1
ATOM 695 C CA . ALA A 1 90 ? -17.103 -1.927 4.322 1.00 94.94 90 ALA A CA 1
ATOM 696 C C . ALA A 1 90 ? -17.647 -3.294 3.880 1.00 94.94 90 ALA A C 1
ATOM 698 O O . ALA A 1 90 ? -17.583 -3.637 2.705 1.00 94.94 90 ALA A O 1
ATOM 699 N N . ALA A 1 91 ? -18.246 -4.068 4.789 1.00 94.38 91 ALA A N 1
ATOM 700 C CA . ALA A 1 91 ? -18.935 -5.304 4.421 1.00 94.38 91 ALA A CA 1
ATOM 701 C C . ALA A 1 91 ? -20.185 -5.053 3.554 1.00 94.38 91 ALA A C 1
ATOM 703 O O . ALA A 1 91 ? -20.575 -5.926 2.780 1.00 94.38 91 ALA A O 1
ATOM 704 N N . ALA A 1 92 ? -20.809 -3.877 3.677 1.00 94.75 92 ALA A N 1
ATOM 705 C CA . ALA A 1 92 ? -21.967 -3.482 2.879 1.00 94.75 92 ALA A CA 1
ATOM 706 C C . ALA A 1 92 ? -21.588 -2.803 1.549 1.00 94.75 92 ALA A C 1
ATOM 708 O O . ALA A 1 92 ? -22.416 -2.758 0.640 1.00 94.75 92 ALA A O 1
ATOM 709 N N . ASP A 1 93 ? -20.362 -2.286 1.425 1.00 94.19 93 ASP A N 1
ATOM 710 C CA . ASP A 1 93 ? -19.881 -1.580 0.237 1.00 94.19 93 ASP A CA 1
ATOM 711 C C . ASP A 1 93 ? -18.444 -2.016 -0.121 1.00 94.19 93 ASP A C 1
ATOM 713 O O . ASP A 1 93 ? -17.488 -1.582 0.529 1.00 94.19 93 ASP A O 1
ATOM 717 N N . PRO A 1 94 ? -18.258 -2.819 -1.190 1.00 88.62 94 PRO A N 1
ATOM 718 C CA . PRO A 1 94 ? -16.940 -3.298 -1.605 1.00 88.62 94 PRO A CA 1
ATOM 719 C C . PRO A 1 94 ? -16.018 -2.183 -2.123 1.00 88.62 94 PRO A C 1
ATOM 721 O O . PRO A 1 94 ? -14.836 -2.425 -2.362 1.00 88.62 94 PRO A O 1
ATOM 724 N N . SER A 1 95 ? -16.532 -0.964 -2.322 1.00 92.62 95 SER A N 1
ATOM 725 C CA . SER A 1 95 ? -15.733 0.206 -2.688 1.00 92.62 95 SER A CA 1
ATOM 726 C C . SER A 1 95 ? -15.008 0.843 -1.495 1.00 92.62 95 SER A C 1
ATOM 728 O O . SER A 1 95 ? -14.198 1.752 -1.697 1.00 92.62 95 SER A O 1
ATOM 730 N N . ILE A 1 96 ? -15.256 0.357 -0.273 1.00 94.88 96 ILE A N 1
ATOM 731 C CA . ILE A 1 96 ? -14.603 0.797 0.960 1.00 94.88 96 ILE A CA 1
ATOM 732 C C . ILE A 1 96 ? -13.594 -0.261 1.411 1.00 94.88 96 ILE A C 1
ATOM 734 O O . ILE A 1 96 ? -13.918 -1.440 1.547 1.00 94.88 96 ILE A O 1
ATOM 738 N N . ARG A 1 97 ? -12.371 0.170 1.713 1.00 94.56 97 ARG A N 1
ATOM 739 C CA . ARG A 1 97 ? -11.340 -0.662 2.335 1.00 94.56 97 ARG A CA 1
ATOM 740 C C . ARG A 1 97 ? -10.937 -0.048 3.669 1.00 94.56 97 ARG A C 1
ATOM 742 O O . ARG A 1 97 ? -10.754 1.160 3.785 1.00 94.56 97 ARG A O 1
ATOM 749 N N . VAL A 1 98 ? -10.872 -0.889 4.699 1.00 95.69 98 VAL A N 1
ATOM 750 C CA . VAL A 1 98 ? -10.576 -0.469 6.073 1.00 95.69 98 VAL A CA 1
ATOM 751 C C . VAL A 1 98 ? -9.242 -1.060 6.490 1.00 95.69 98 VAL A C 1
ATOM 753 O O . VAL A 1 98 ? -9.035 -2.270 6.397 1.00 95.69 98 VAL A O 1
ATOM 756 N N . HIS A 1 99 ? -8.365 -0.199 6.985 1.00 94.75 99 HIS A N 1
ATOM 757 C CA . HIS A 1 99 ? -7.045 -0.537 7.478 1.00 94.75 99 HIS A CA 1
ATOM 758 C C . HIS A 1 99 ? -6.930 -0.153 8.948 1.00 94.75 99 HIS A C 1
ATOM 760 O O . HIS A 1 99 ? -7.123 0.998 9.331 1.00 94.75 99 HIS A O 1
ATOM 766 N N . GLU A 1 100 ? -6.584 -1.121 9.784 1.00 95.56 100 GLU A N 1
ATOM 767 C CA . GLU A 1 100 ? -6.188 -0.849 11.159 1.00 95.56 100 GLU A CA 1
ATOM 768 C C . GLU A 1 100 ? -4.688 -0.578 11.187 1.00 95.56 100 GLU A C 1
ATOM 770 O O . GLU A 1 100 ? -3.877 -1.448 10.864 1.00 95.56 100 GLU A O 1
ATOM 775 N N . VAL A 1 101 ? -4.324 0.645 11.553 1.00 95.19 101 VAL A N 1
ATOM 776 C CA . VAL A 1 101 ? -2.961 1.169 11.437 1.00 95.19 101 VAL A CA 1
ATOM 777 C C . VAL A 1 101 ? -2.430 1.603 12.796 1.00 95.19 101 VAL A C 1
ATOM 779 O O . VAL A 1 101 ? -3.191 1.822 13.741 1.00 95.19 101 VAL A O 1
ATOM 782 N N . SER A 1 102 ? -1.109 1.722 12.900 1.00 94.19 102 SER A N 1
ATOM 783 C CA . SER A 1 102 ? -0.452 2.361 14.046 1.00 94.19 102 SER A CA 1
ATOM 784 C C . SER A 1 102 ? -0.761 3.862 14.118 1.00 94.19 102 SER A C 1
ATOM 786 O O . SER A 1 102 ? -1.487 4.401 13.283 1.00 94.19 102 SER A O 1
ATOM 788 N N . CYS A 1 103 ? -0.244 4.537 15.146 1.00 95.31 103 CYS A N 1
ATOM 789 C CA . CYS A 1 103 ? -0.507 5.948 15.416 1.00 95.31 103 CYS A CA 1
ATOM 790 C C . CYS A 1 103 ? -0.391 6.844 14.169 1.00 95.31 103 CYS A C 1
ATOM 792 O O . CYS A 1 103 ? 0.605 6.813 13.448 1.00 95.31 103 CYS A O 1
ATOM 794 N N . LEU A 1 104 ? -1.407 7.692 13.970 1.00 93.31 104 LEU A N 1
ATOM 795 C CA . LEU A 1 104 ? -1.490 8.666 12.875 1.00 93.31 104 LEU A CA 1
ATOM 796 C C . LEU A 1 104 ? -0.929 10.052 13.244 1.00 93.31 104 LEU A C 1
ATOM 798 O O . LEU A 1 104 ? -0.919 10.948 12.403 1.00 93.31 104 LEU A O 1
ATOM 802 N N . GLY A 1 105 ? -0.504 10.250 14.498 1.00 93.00 105 GLY A N 1
ATOM 803 C CA . GLY A 1 105 ? 0.071 11.515 14.971 1.00 93.00 105 GLY A CA 1
ATOM 804 C C . GLY A 1 105 ? -0.914 12.690 14.983 1.00 93.00 105 GLY A C 1
ATOM 805 O O . GLY A 1 105 ? -0.528 13.803 14.629 1.00 93.00 105 GLY A O 1
ATOM 806 N N . ARG A 1 106 ? -2.181 12.433 15.329 1.00 88.69 106 ARG A N 1
ATOM 807 C CA . ARG A 1 106 ? -3.247 13.441 15.449 1.00 88.69 106 ARG A CA 1
ATOM 808 C C . ARG A 1 106 ? -3.496 13.833 16.896 1.00 88.69 106 ARG A C 1
ATOM 810 O O . ARG A 1 106 ? -3.312 12.957 17.768 1.00 88.69 106 ARG A O 1
#

Radius of gyration: 19.4 Å; chains: 1; bounding box: 46×34×56 Å

Sequence (106 aa):
MSNETEYLPPPSVVEALRAIQEEHGWLEPAAVAAWAKRTATPMHRIHGVATFFPHFRREPPARCEVEVCRDAACWMQGAEGLAARARAAAAADPSIRVHEVSCLGR